Protein AF-A0A7X7VYM2-F1 (afdb_monomer_lite)

Secondary structure (DSSP, 8-state):
-PPPSSSTTSSTTEEEEEE--SSSTT-S--EEEEEESS----------

Foldseek 3Di:
DDDQPDPQPSDPQKDKDFACPPPDVVRDTDDMDIDGNDDDDDDDDDDD

Sequence (48 aa):
MNVIKGGVTAPEGFFATGVACGLKKDGRKDLAIVCSEDSAAIAGVFTT

pLDDT: mean 96.18, std 4.29, range [73.0, 98.56]

Structure (mmCIF, N/CA/C/O backbone):
data_AF-A0A7X7VYM2-F1
#
_entry.id   AF-A0A7X7VYM2-F1
#
loop_
_atom_site.group_PDB
_atom_site.id
_atom_site.type_symbol
_atom_site.label_atom_id
_atom_site.label_alt_id
_atom_site.label_comp_id
_atom_site.label_asym_id
_atom_site.label_entity_id
_atom_site.label_seq_id
_atom_site.pdbx_PDB_ins_code
_atom_site.Cartn_x
_atom_site.Cartn_y
_atom_site.Cartn_z
_atom_site.occupancy
_atom_site.B_iso_or_equiv
_atom_site.auth_seq_id
_atom_site.auth_comp_id
_atom_site.auth_asym_id
_atom_site.auth_atom_id
_atom_site.pdbx_PDB_model_num
ATOM 1 N N . MET A 1 1 ? 6.876 13.252 -20.947 1.00 73.00 1 MET A N 1
ATOM 2 C CA . MET A 1 1 ? 6.380 12.358 -19.880 1.00 73.00 1 MET A CA 1
ATOM 3 C C . MET A 1 1 ? 5.295 11.494 -20.488 1.00 73.00 1 MET A C 1
ATOM 5 O O . MET A 1 1 ? 4.323 12.051 -20.979 1.00 73.00 1 MET A O 1
ATOM 9 N N . ASN A 1 2 ? 5.480 10.176 -20.519 1.00 86.62 2 ASN A N 1
ATOM 10 C CA . ASN A 1 2 ? 4.449 9.256 -20.997 1.00 86.62 2 ASN A CA 1
ATOM 11 C C . ASN A 1 2 ? 3.645 8.783 -19.788 1.00 86.62 2 ASN A C 1
ATOM 13 O O . ASN A 1 2 ? 4.219 8.225 -18.856 1.00 86.62 2 ASN A O 1
ATOM 17 N N . VAL A 1 3 ? 2.342 9.056 -19.779 1.00 88.38 3 VAL A N 1
ATOM 18 C CA . VAL A 1 3 ? 1.459 8.707 -18.662 1.00 88.38 3 VAL A CA 1
ATOM 19 C C . VAL A 1 3 ? 0.710 7.427 -19.006 1.00 88.38 3 VAL A C 1
ATOM 21 O O . VAL A 1 3 ? -0.020 7.377 -19.995 1.00 88.38 3 VAL A O 1
ATOM 24 N N . ILE A 1 4 ? 0.880 6.402 -18.175 1.00 91.06 4 ILE A N 1
ATOM 25 C CA . ILE A 1 4 ? 0.111 5.160 -18.259 1.00 91.06 4 ILE A CA 1
ATOM 26 C C . ILE A 1 4 ? -1.210 5.382 -17.514 1.0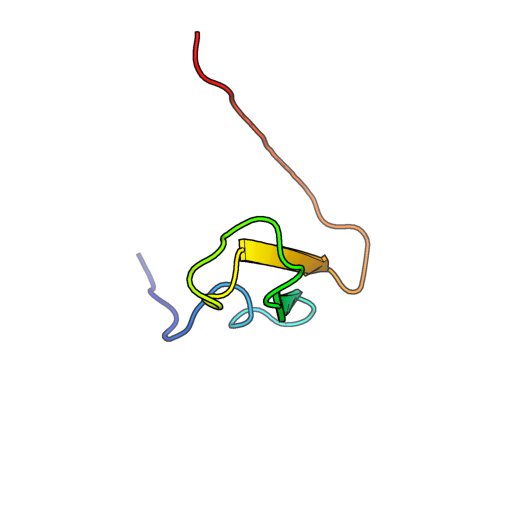0 91.06 4 ILE A C 1
ATOM 28 O O . ILE A 1 4 ? -1.213 5.863 -16.381 1.00 91.06 4 ILE A O 1
ATOM 32 N N . LYS A 1 5 ? -2.345 5.059 -18.146 1.00 93.94 5 LYS A N 1
ATOM 33 C CA . LYS A 1 5 ? -3.651 5.096 -17.471 1.00 93.94 5 LYS A CA 1
ATOM 34 C C . LYS A 1 5 ? -3.717 3.973 -16.430 1.00 93.94 5 LYS A C 1
ATOM 36 O O . LYS A 1 5 ? -3.490 2.821 -16.777 1.00 93.94 5 LYS A O 1
ATOM 41 N N . GLY A 1 6 ? -4.082 4.300 -15.191 1.00 94.56 6 GLY A N 1
ATOM 42 C CA . GLY A 1 6 ? -4.257 3.332 -14.106 1.00 94.56 6 GLY A CA 1
ATOM 43 C C . GLY A 1 6 ? -3.694 3.833 -12.777 1.00 94.56 6 GLY A C 1
ATOM 44 O O . GLY A 1 6 ? -3.398 5.016 -12.626 1.00 94.56 6 GLY A O 1
ATOM 45 N N . GLY A 1 7 ? -3.592 2.924 -11.807 1.00 95.81 7 GLY A N 1
ATOM 46 C CA . GLY A 1 7 ? -2.983 3.174 -10.499 1.00 95.81 7 GLY A CA 1
ATOM 47 C C . GLY A 1 7 ? -1.677 2.400 -10.317 1.00 95.81 7 GLY A C 1
ATOM 48 O O . GLY A 1 7 ? -1.005 2.055 -11.284 1.00 95.81 7 GLY A O 1
ATOM 49 N N . VAL A 1 8 ? -1.346 2.076 -9.065 1.00 96.12 8 VAL A N 1
ATOM 50 C CA . VAL A 1 8 ? -0.104 1.360 -8.710 1.00 96.12 8 VAL A CA 1
ATOM 51 C C . VAL A 1 8 ? -0.009 -0.063 -9.276 1.00 96.12 8 VAL A C 1
ATOM 53 O O . VAL A 1 8 ? 1.081 -0.610 -9.325 1.00 96.12 8 VAL A O 1
ATOM 56 N N . THR A 1 9 ? -1.121 -0.643 -9.737 1.00 97.38 9 THR A N 1
ATOM 57 C CA . THR A 1 9 ? -1.182 -1.967 -10.386 1.00 97.38 9 THR A CA 1
ATOM 58 C C . THR A 1 9 ? -1.187 -1.887 -11.917 1.00 97.38 9 THR A C 1
ATOM 60 O O . THR A 1 9 ? -1.535 -2.857 -12.580 1.00 97.38 9 THR A O 1
ATOM 63 N N . ALA A 1 10 ? -0.927 -0.710 -12.500 1.00 96.69 10 ALA A N 1
ATOM 64 C CA . ALA A 1 10 ? -0.806 -0.569 -13.952 1.00 96.69 10 ALA A CA 1
ATOM 65 C C . ALA A 1 10 ? 0.466 -1.234 -14.520 1.00 96.69 10 ALA A C 1
ATOM 67 O O . ALA A 1 10 ? 0.378 -1.803 -15.608 1.00 96.69 10 ALA A O 1
ATOM 68 N N . PRO A 1 11 ? 1.633 -1.179 -13.843 1.00 94.19 11 PRO A N 1
ATOM 69 C CA . PRO A 1 11 ? 2.795 -1.970 -14.233 1.00 94.19 11 PRO A CA 1
ATOM 70 C C . PRO A 1 11 ? 2.591 -3.456 -13.905 1.00 94.19 11 PRO A C 1
ATOM 72 O O . PRO A 1 11 ? 1.942 -3.801 -12.917 1.00 94.19 11 PRO A O 1
ATOM 75 N N . GLU A 1 12 ? 3.180 -4.325 -14.720 1.00 95.38 12 GLU A N 1
ATOM 76 C CA . GLU A 1 12 ? 3.202 -5.773 -14.493 1.00 95.38 12 GLU A CA 1
ATOM 77 C C . GLU A 1 12 ? 3.964 -6.126 -13.203 1.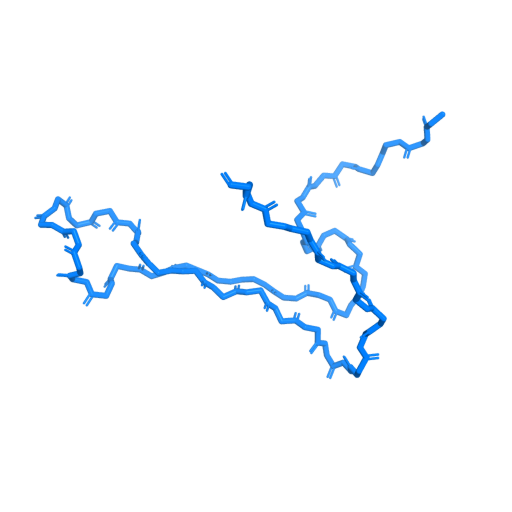00 95.38 12 GLU A C 1
ATOM 79 O O . GLU A 1 12 ? 4.915 -5.437 -12.829 1.00 95.38 12 GLU A O 1
ATOM 84 N N . GLY A 1 13 ? 3.526 -7.181 -12.509 1.00 97.19 13 GLY A N 1
ATOM 85 C CA . GLY A 1 13 ? 4.151 -7.655 -11.272 1.00 97.19 13 GLY A CA 1
ATOM 86 C C . GLY A 1 13 ? 3.838 -6.825 -10.020 1.00 97.19 13 GLY A C 1
ATOM 87 O O . GLY A 1 13 ? 4.477 -7.036 -8.993 1.00 97.19 13 GLY A O 1
ATOM 88 N N . PHE A 1 14 ? 2.878 -5.888 -10.063 1.00 98.00 14 PHE A N 1
ATOM 89 C CA . PHE A 1 14 ? 2.437 -5.120 -8.889 1.00 98.00 14 PHE A CA 1
ATOM 90 C C . PHE A 1 14 ? 0.968 -5.369 -8.541 1.00 98.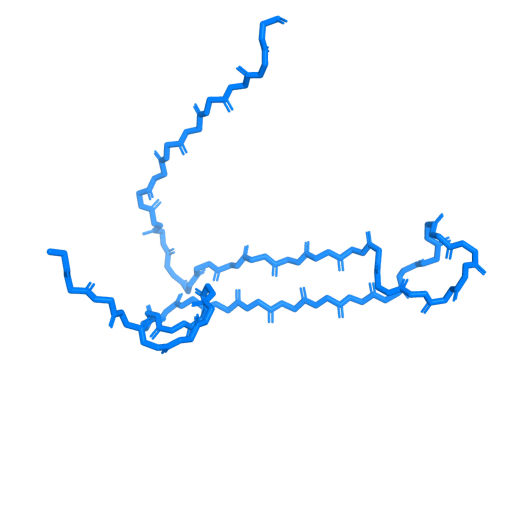00 14 PHE A C 1
ATOM 92 O O . PHE A 1 14 ? 0.060 -5.186 -9.355 1.00 98.00 14 PHE A O 1
ATOM 99 N N . PHE A 1 15 ? 0.727 -5.688 -7.273 1.00 98.38 15 PHE A N 1
ATOM 100 C CA . PHE A 1 15 ? -0.590 -5.949 -6.704 1.00 98.38 15 PHE A CA 1
ATOM 101 C C . PHE A 1 15 ? -0.914 -4.934 -5.613 1.00 98.38 15 PHE A C 1
ATOM 103 O O . PHE A 1 15 ? -0.034 -4.451 -4.897 1.00 98.38 15 PHE A O 1
ATOM 110 N N . ALA A 1 16 ? -2.200 -4.631 -5.446 1.00 98.38 16 ALA A N 1
ATOM 111 C CA . ALA A 1 16 ? -2.663 -3.790 -4.355 1.00 98.38 16 ALA A CA 1
ATOM 112 C C . ALA A 1 16 ? -4.019 -4.252 -3.828 1.00 98.38 16 ALA A C 1
ATOM 114 O O . ALA A 1 16 ? -4.889 -4.685 -4.584 1.00 98.38 16 ALA A O 1
ATOM 115 N N . THR A 1 17 ? -4.220 -4.112 -2.523 1.00 98.44 17 THR A N 1
ATOM 116 C CA . THR A 1 17 ? -5.522 -4.310 -1.886 1.00 98.44 17 THR A CA 1
ATOM 117 C C . THR A 1 17 ? -5.744 -3.281 -0.789 1.00 98.44 17 THR A C 1
ATOM 119 O O . THR A 1 17 ? -4.816 -2.622 -0.320 1.00 98.44 17 THR A O 1
ATOM 122 N N . GLY A 1 18 ? -6.997 -3.147 -0.372 1.00 98.31 18 GLY A N 1
ATOM 123 C CA . GLY A 1 18 ? -7.360 -2.356 0.788 1.00 98.31 18 GLY A CA 1
ATOM 124 C C . GLY A 1 18 ? -8.595 -2.927 1.457 1.00 98.31 18 GLY A C 1
ATOM 125 O O . GLY A 1 18 ? -9.559 -3.289 0.773 1.00 98.31 18 GLY A O 1
ATOM 126 N N . VAL A 1 19 ? -8.561 -2.976 2.781 1.00 98.38 19 VAL A N 1
ATOM 127 C CA . VAL A 1 19 ? -9.594 -3.573 3.631 1.00 98.38 19 VAL A CA 1
ATOM 128 C C . VAL A 1 19 ? -10.013 -2.590 4.718 1.00 98.38 19 VAL A C 1
ATOM 130 O O . VAL A 1 19 ? -9.274 -1.659 5.040 1.00 98.38 19 VAL A O 1
ATOM 133 N N . ALA A 1 20 ? -11.213 -2.789 5.257 1.00 98.50 20 ALA A N 1
ATOM 134 C CA . ALA A 1 20 ? -11.622 -2.195 6.523 1.00 98.50 20 ALA A CA 1
ATOM 135 C C . ALA A 1 20 ? -11.238 -3.179 7.643 1.00 98.50 20 ALA A C 1
ATOM 137 O O . ALA A 1 20 ? -11.954 -4.151 7.879 1.00 98.50 20 ALA A O 1
ATOM 138 N N . CYS A 1 21 ? -10.078 -2.980 8.270 1.00 98.00 21 CYS A N 1
ATOM 139 C CA . CYS A 1 21 ? -9.575 -3.799 9.375 1.00 98.00 21 CYS A CA 1
ATOM 140 C C . CYS A 1 21 ? -10.081 -3.337 10.752 1.00 98.00 21 CYS A C 1
ATOM 142 O O . CYS A 1 21 ? -9.836 -4.020 11.744 1.00 98.00 21 CYS A O 1
ATOM 144 N N . GLY A 1 22 ? -10.802 -2.211 10.819 1.00 98.00 22 GLY A N 1
ATOM 145 C CA . GLY A 1 22 ? -11.465 -1.731 12.035 1.00 98.00 22 GLY A CA 1
ATOM 146 C C . GLY A 1 22 ? -10.664 -0.701 12.835 1.00 98.00 22 GLY A C 1
ATOM 147 O O . GLY A 1 22 ? -11.045 -0.373 13.958 1.00 98.00 22 GLY A O 1
ATOM 148 N N . LEU A 1 23 ? -9.587 -0.153 12.267 1.00 98.12 23 LEU A N 1
ATOM 149 C CA . LEU A 1 23 ? -8.865 0.990 12.828 1.00 98.12 23 LEU A CA 1
ATOM 150 C C . LEU A 1 23 ? -9.725 2.263 12.772 1.00 98.12 23 LEU A C 1
ATOM 152 O O . LEU A 1 23 ? -9.728 3.066 13.709 1.00 98.12 23 LEU A O 1
ATOM 156 N N . LYS A 1 24 ? -10.482 2.450 11.685 1.00 98.06 24 LYS A N 1
ATOM 157 C CA . LYS A 1 24 ? -11.456 3.539 11.545 1.00 98.06 24 LYS A CA 1
ATOM 158 C C . LYS A 1 24 ? -12.863 3.029 11.842 1.00 98.06 24 LYS A C 1
ATOM 160 O O . LYS A 1 24 ? -13.323 2.037 11.289 1.00 98.06 24 LYS A O 1
ATOM 165 N N . LYS A 1 25 ? -13.584 3.767 12.692 1.00 97.06 25 LYS A N 1
ATOM 166 C CA . LYS A 1 25 ? -14.943 3.409 13.146 1.00 97.06 25 LYS A CA 1
ATOM 167 C C . LYS A 1 25 ? -16.031 3.600 12.086 1.00 97.06 25 LYS A C 1
ATOM 169 O O . LYS A 1 25 ? -17.160 3.179 12.294 1.00 97.06 25 LYS A O 1
ATOM 174 N N . ASP A 1 26 ? -15.710 4.263 10.981 1.00 97.88 26 ASP A N 1
ATOM 175 C CA . ASP A 1 26 ? -16.663 4.601 9.921 1.00 97.88 26 ASP A CA 1
ATOM 176 C C . ASP A 1 26 ? -16.826 3.491 8.869 1.00 97.88 26 ASP A C 1
ATOM 178 O O . ASP A 1 26 ? -17.529 3.682 7.878 1.00 97.88 26 ASP A O 1
ATOM 182 N N . GLY A 1 27 ? -16.169 2.341 9.061 1.00 96.69 27 GLY A N 1
ATOM 183 C CA . GLY A 1 27 ? -16.246 1.195 8.153 1.00 96.69 27 GLY A CA 1
ATOM 184 C C . GLY A 1 27 ? -15.577 1.424 6.796 1.00 96.69 27 GLY A C 1
ATOM 185 O O . GLY A 1 27 ? -15.649 0.557 5.923 1.00 96.69 27 GLY A O 1
ATOM 186 N N . ARG A 1 28 ? -14.915 2.569 6.582 1.00 98.44 28 ARG A N 1
ATOM 187 C CA . ARG A 1 28 ? -14.128 2.798 5.368 1.00 98.44 28 ARG A CA 1
ATOM 188 C C . ARG A 1 28 ? -12.821 2.019 5.440 1.00 98.44 28 ARG A C 1
ATOM 190 O O . ARG A 1 28 ? -12.296 1.751 6.517 1.00 98.44 28 ARG A O 1
ATOM 197 N N . LYS A 1 29 ? -12.262 1.710 4.266 1.00 98.56 29 LYS A N 1
ATOM 198 C CA . LYS A 1 29 ? -10.939 1.085 4.163 1.00 98.56 29 LYS A CA 1
ATOM 199 C C . LYS A 1 29 ? -9.898 1.923 4.906 1.00 98.56 29 LYS A C 1
ATOM 201 O O . LYS A 1 29 ? -9.798 3.141 4.723 1.00 98.56 29 LYS A O 1
ATOM 206 N N . ASP A 1 30 ? -9.128 1.254 5.740 1.00 98.44 30 ASP A N 1
ATOM 207 C CA . ASP A 1 30 ? -8.199 1.852 6.696 1.00 98.44 30 ASP A CA 1
ATOM 208 C C . ASP A 1 30 ? -6.845 1.134 6.736 1.00 98.44 30 ASP A C 1
ATOM 210 O O . ASP A 1 30 ? -5.903 1.661 7.323 1.00 98.44 30 ASP A O 1
ATOM 214 N N . LEU A 1 31 ? -6.725 0.010 6.029 1.00 98.25 31 LEU A N 1
ATOM 215 C CA . LEU A 1 31 ? -5.477 -0.678 5.746 1.00 98.25 31 LEU A CA 1
ATOM 216 C C . LEU A 1 31 ? -5.340 -0.895 4.238 1.00 98.25 31 LEU A C 1
ATOM 218 O O . LEU A 1 31 ? -6.294 -1.302 3.571 1.00 98.25 31 LEU A O 1
ATOM 222 N N . ALA A 1 32 ? -4.141 -0.653 3.714 1.00 98.38 32 ALA A N 1
ATOM 223 C CA . ALA A 1 32 ? -3.778 -0.932 2.332 1.00 98.38 32 ALA A CA 1
ATOM 224 C C . ALA A 1 32 ? -2.457 -1.704 2.273 1.00 98.38 32 ALA A C 1
ATOM 226 O O . ALA A 1 32 ? -1.573 -1.491 3.100 1.00 98.38 32 ALA A O 1
ATOM 227 N N . ILE A 1 33 ? -2.336 -2.579 1.279 1.00 98.25 33 ILE A N 1
ATOM 228 C CA . ILE A 1 33 ? -1.104 -3.298 0.948 1.00 98.25 33 ILE A CA 1
ATOM 229 C C . ILE A 1 33 ? -0.800 -3.021 -0.519 1.00 98.25 33 ILE A C 1
ATOM 231 O O . ILE A 1 33 ? -1.695 -3.118 -1.360 1.00 98.25 33 ILE A O 1
ATOM 235 N N . VAL A 1 34 ? 0.459 -2.702 -0.808 1.00 98.19 34 VAL A N 1
ATOM 236 C CA . VAL A 1 34 ? 1.038 -2.716 -2.154 1.00 98.19 34 VAL A CA 1
ATOM 237 C C . VAL A 1 34 ? 2.193 -3.708 -2.124 1.00 98.19 34 VAL A C 1
ATOM 239 O O . VAL A 1 34 ? 2.998 -3.678 -1.194 1.00 98.19 34 VAL A O 1
ATOM 242 N N . CYS A 1 35 ? 2.241 -4.610 -3.095 1.00 98.00 35 CYS A N 1
ATOM 243 C CA . CYS A 1 35 ? 3.182 -5.723 -3.124 1.00 98.00 35 CYS A CA 1
ATOM 244 C C . CYS A 1 35 ? 3.701 -5.923 -4.549 1.00 98.00 35 CYS A C 1
ATOM 246 O O . CYS A 1 35 ? 2.926 -5.827 -5.500 1.00 98.00 35 CYS A O 1
ATOM 248 N N . SER A 1 36 ? 5.000 -6.178 -4.683 1.00 98.25 36 SER A N 1
ATOM 249 C CA . SER A 1 36 ? 5.601 -6.673 -5.918 1.00 98.25 36 SER A CA 1
ATOM 250 C C . SER A 1 36 ? 5.641 -8.201 -5.903 1.00 98.25 36 SER A C 1
ATOM 252 O O . SER A 1 36 ? 5.804 -8.802 -4.842 1.00 98.25 36 SER A O 1
ATOM 254 N N . GLU A 1 37 ? 5.485 -8.815 -7.072 1.00 98.06 37 GLU A N 1
ATOM 255 C CA . GLU A 1 37 ? 5.614 -10.265 -7.262 1.00 98.06 37 GLU A CA 1
ATOM 256 C C . GLU A 1 37 ? 7.024 -10.752 -6.900 1.00 98.06 37 GLU A C 1
ATOM 258 O O . GLU A 1 37 ? 7.181 -11.729 -6.174 1.00 98.06 37 GLU A O 1
ATOM 263 N N . ASP A 1 38 ? 8.033 -9.989 -7.327 1.00 96.75 38 ASP A N 1
ATOM 264 C CA . ASP A 1 38 ? 9.455 -10.236 -7.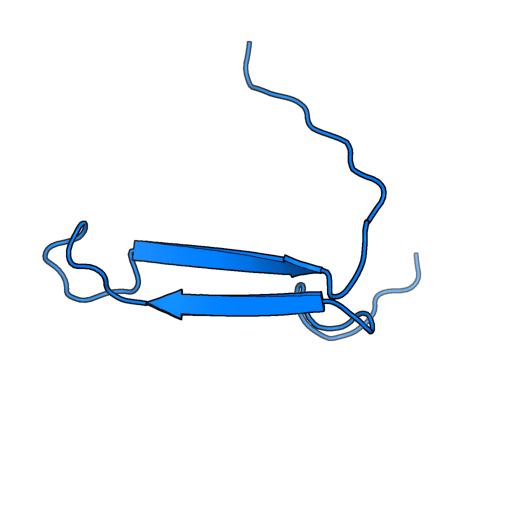095 1.00 96.75 38 ASP A CA 1
ATOM 265 C C . ASP A 1 38 ? 10.120 -9.098 -6.305 1.00 96.75 38 ASP A C 1
ATOM 267 O O . ASP A 1 38 ? 9.513 -8.072 -5.987 1.00 96.75 38 ASP A O 1
ATOM 271 N N . SER A 1 39 ? 11.412 -9.251 -6.002 1.00 97.00 39 SER A N 1
ATOM 272 C CA . SER A 1 39 ? 12.218 -8.167 -5.428 1.00 97.00 39 SER A CA 1
ATOM 273 C C . SER A 1 39 ? 12.244 -6.952 -6.357 1.00 97.00 39 SER A C 1
ATOM 275 O O . SER A 1 39 ? 12.722 -7.028 -7.487 1.00 97.00 39 SER A O 1
ATOM 277 N N . ALA A 1 40 ? 11.778 -5.810 -5.856 1.00 96.44 40 ALA A N 1
ATOM 278 C CA . ALA A 1 40 ? 11.779 -4.547 -6.580 1.00 96.44 40 ALA A CA 1
ATOM 279 C C . ALA A 1 40 ? 12.822 -3.578 -6.006 1.00 96.44 40 ALA A C 1
ATOM 281 O O . ALA A 1 40 ? 13.068 -3.543 -4.799 1.00 96.44 40 ALA A O 1
ATOM 282 N N . ALA A 1 41 ? 13.418 -2.753 -6.869 1.00 97.44 41 ALA A N 1
ATOM 283 C CA . ALA A 1 41 ? 14.228 -1.624 -6.423 1.00 97.44 41 ALA A CA 1
ATOM 284 C C . ALA A 1 41 ? 13.337 -0.584 -5.721 1.00 97.44 41 ALA A C 1
ATOM 286 O O . ALA A 1 41 ? 12.260 -0.253 -6.219 1.00 97.44 41 ALA A O 1
ATOM 287 N N . ILE A 1 42 ? 13.795 -0.050 -4.583 1.00 96.56 42 ILE A N 1
ATOM 288 C CA . ILE A 1 42 ? 13.037 0.917 -3.779 1.00 96.56 42 ILE A CA 1
ATOM 289 C C . ILE A 1 42 ? 13.865 2.158 -3.432 1.00 96.56 42 ILE A C 1
ATOM 291 O O . ILE A 1 42 ? 15.085 2.097 -3.295 1.00 96.56 42 ILE A O 1
ATOM 295 N N . ALA A 1 43 ? 13.179 3.281 -3.233 1.00 98.06 43 ALA A N 1
ATOM 296 C CA . ALA A 1 43 ? 13.728 4.489 -2.629 1.00 98.06 43 ALA A CA 1
ATOM 297 C C . ALA A 1 43 ? 12.657 5.130 -1.737 1.00 98.06 43 ALA A C 1
ATOM 299 O O . ALA A 1 43 ? 11.476 5.122 -2.086 1.00 98.06 43 ALA A O 1
ATOM 300 N N . GLY A 1 44 ? 13.061 5.677 -0.589 1.00 97.12 44 GLY A N 1
ATOM 301 C CA . GLY A 1 44 ? 12.153 6.289 0.379 1.00 97.12 44 GLY A CA 1
ATOM 302 C C . GLY A 1 44 ? 12.784 7.503 1.048 1.00 97.12 44 GLY A C 1
ATOM 303 O O . GLY A 1 44 ? 13.974 7.502 1.354 1.00 97.12 44 GLY A O 1
ATOM 304 N N . VAL A 1 45 ? 11.977 8.536 1.267 1.00 98.31 45 VAL A N 1
ATOM 305 C CA . VAL A 1 45 ? 12.336 9.745 2.019 1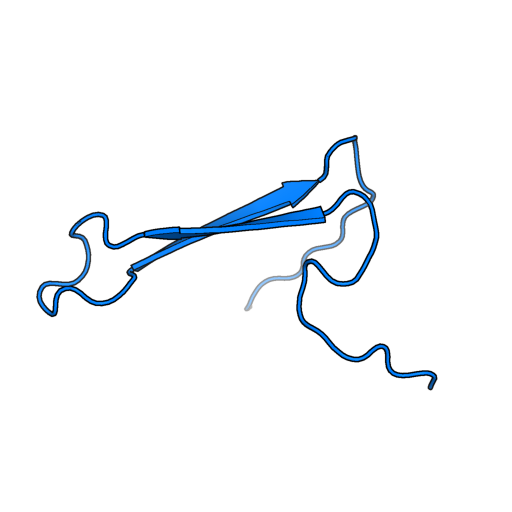.00 98.31 45 VAL A CA 1
ATOM 306 C C . VAL A 1 45 ? 11.249 10.021 3.057 1.00 98.31 45 VAL A C 1
ATOM 308 O O . VAL A 1 45 ? 10.105 9.604 2.874 1.00 98.31 45 VAL A O 1
ATOM 311 N N . PHE A 1 46 ? 11.596 10.719 4.138 1.00 97.62 46 PHE A N 1
ATOM 312 C CA . PHE A 1 46 ? 10.698 11.001 5.262 1.00 97.62 46 PHE A CA 1
ATOM 313 C C . PHE A 1 46 ? 10.654 12.502 5.556 1.00 97.62 46 PHE A C 1
ATOM 315 O O . PHE A 1 46 ? 11.506 13.262 5.096 1.00 97.62 46 PHE A O 1
ATOM 322 N N . THR A 1 47 ? 9.648 12.931 6.313 1.00 96.38 47 THR A N 1
ATOM 323 C CA . THR A 1 47 ? 9.574 14.300 6.837 1.00 96.38 47 THR A CA 1
ATOM 324 C C . THR A 1 47 ? 10.733 14.564 7.803 1.00 96.38 47 THR A C 1
ATOM 326 O O . THR A 1 47 ? 11.137 13.646 8.518 1.00 96.38 47 THR A O 1
ATOM 329 N N . THR A 1 48 ? 11.239 15.799 7.841 1.00 89.62 48 THR A N 1
ATOM 330 C CA . THR A 1 48 ? 12.229 16.259 8.835 1.00 89.62 48 THR A CA 1
ATOM 331 C C . THR A 1 48 ? 11.580 16.628 10.155 1.00 89.62 48 THR A C 1
ATOM 333 O O . THR A 1 48 ? 10.497 17.255 10.085 1.00 89.62 48 THR A O 1
#

Radius of gyration: 14.38 Å; chains: 1; bounding box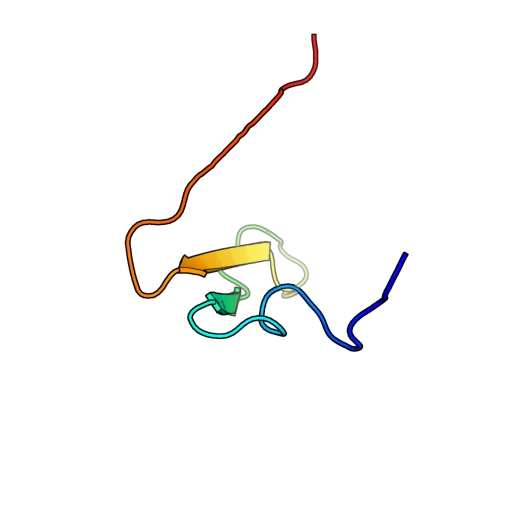: 31×26×34 Å